Protein AF-A0A536GTN2-F1 (afdb_monomer_lite)

Sequence (139 aa):
MSLLPRIRTLEYLELWMVKGLTDLSAIGQLPYLRYLFLQALRRVETLPDLSMDKELRRIYIETLKGLRDLRPLATAPALEQLLLIDMRHLQPKDLRPLVGLPNLKGVTAGLGSKRKNDAAEALLQLPEATWLNGGWREV

Structure (mmCIF, N/CA/C/O backbone):
data_AF-A0A536GTN2-F1
#
_entry.id   AF-A0A536GTN2-F1
#
loop_
_atom_site.group_PDB
_atom_site.id
_atom_site.type_symbol
_atom_site.label_atom_id
_atom_site.label_alt_id
_atom_site.label_comp_id
_atom_site.label_asym_id
_atom_site.label_entity_id
_atom_site.label_seq_id
_atom_site.pdbx_PDB_ins_code
_atom_site.Cartn_x
_atom_site.Cartn_y
_atom_site.Cartn_z
_atom_site.occupancy
_atom_site.B_iso_or_equiv
_atom_site.auth_seq_id
_atom_site.auth_comp_id
_atom_site.auth_asym_id
_atom_site.auth_atom_id
_atom_site.pdbx_PDB_model_num
ATOM 1 N N . MET A 1 1 ? 3.158 -4.842 19.000 1.00 83.69 1 MET A N 1
ATOM 2 C CA . MET A 1 1 ? 2.298 -3.635 18.889 1.00 83.69 1 MET A CA 1
ATOM 3 C C . MET A 1 1 ? 0.922 -3.807 19.569 1.00 83.69 1 MET A C 1
ATOM 5 O O . MET A 1 1 ? -0.027 -3.121 19.218 1.00 83.69 1 MET A O 1
ATOM 9 N N . SER A 1 2 ? 0.791 -4.662 20.591 1.00 88.19 2 SER A N 1
ATOM 10 C CA . SER A 1 2 ? -0.501 -5.158 21.116 1.00 88.19 2 SER A CA 1
ATOM 11 C C . SER A 1 2 ? -1.434 -4.130 21.778 1.00 88.19 2 SER A C 1
ATOM 13 O O . SER A 1 2 ? -2.595 -4.446 22.019 1.00 88.19 2 SER A O 1
ATOM 15 N N . LEU A 1 3 ? -0.970 -2.912 22.076 1.00 91.56 3 LEU A N 1
ATOM 16 C CA . LEU A 1 3 ? -1.810 -1.859 22.660 1.00 91.56 3 LEU A CA 1
ATOM 17 C C . LEU A 1 3 ? -2.519 -0.980 21.616 1.00 91.56 3 LEU A C 1
ATOM 19 O O . LEU A 1 3 ? -3.502 -0.334 21.973 1.00 91.56 3 LEU A O 1
ATOM 23 N N . LEU A 1 4 ? -2.083 -0.971 20.347 1.00 91.38 4 LEU A N 1
ATOM 24 C CA . LEU A 1 4 ? -2.675 -0.108 19.310 1.00 91.38 4 LEU A CA 1
ATOM 25 C C . LEU A 1 4 ? -4.194 -0.319 19.121 1.00 91.38 4 LEU A C 1
ATOM 27 O O . LEU A 1 4 ? -4.900 0.686 19.094 1.00 91.38 4 LEU A O 1
ATOM 31 N N . PRO A 1 5 ? -4.751 -1.553 19.120 1.00 91.31 5 PRO A N 1
ATOM 32 C CA . PRO A 1 5 ? -6.196 -1.773 18.952 1.00 91.31 5 PRO A CA 1
ATOM 33 C C . PRO A 1 5 ? -7.068 -1.217 20.093 1.00 91.31 5 PRO A C 1
ATOM 35 O O . PRO A 1 5 ? -8.294 -1.175 19.981 1.00 91.31 5 PRO A O 1
ATOM 38 N N . ARG A 1 6 ? -6.454 -0.781 21.206 1.00 93.00 6 ARG A N 1
ATOM 39 C CA . ARG A 1 6 ? -7.136 -0.075 22.304 1.00 93.00 6 ARG A CA 1
ATOM 40 C C . ARG A 1 6 ? -7.294 1.423 22.024 1.00 93.00 6 ARG A C 1
ATOM 42 O O . ARG A 1 6 ? -8.154 2.053 22.634 1.00 93.00 6 ARG A O 1
ATOM 49 N N . ILE A 1 7 ? -6.503 1.990 21.111 1.00 92.25 7 ILE A N 1
ATOM 50 C CA . ILE A 1 7 ? -6.553 3.401 20.711 1.00 92.25 7 ILE A CA 1
ATOM 51 C C . ILE A 1 7 ? -7.634 3.556 19.633 1.00 92.25 7 ILE A C 1
ATOM 53 O O . ILE A 1 7 ? -7.358 3.617 18.437 1.00 92.25 7 ILE A O 1
ATOM 57 N N . ARG A 1 8 ? -8.901 3.599 20.062 1.00 88.94 8 ARG A N 1
ATOM 58 C CA . ARG A 1 8 ? -10.097 3.666 19.192 1.00 88.94 8 ARG A CA 1
ATOM 59 C C . ARG A 1 8 ? -10.295 5.018 18.472 1.00 88.94 8 ARG A C 1
ATOM 61 O O . ARG A 1 8 ? -11.416 5.358 18.127 1.00 88.94 8 ARG A O 1
ATOM 68 N N . THR A 1 9 ? -9.220 5.772 18.264 1.00 94.50 9 THR A N 1
ATOM 69 C CA . THR A 1 9 ? -9.172 7.109 17.642 1.00 94.50 9 THR A CA 1
ATOM 70 C C . THR A 1 9 ? -7.901 7.315 16.798 1.00 94.50 9 THR A C 1
ATOM 72 O O . THR A 1 9 ? -7.569 8.439 16.430 1.00 94.50 9 THR A O 1
ATOM 75 N N . LEU A 1 10 ? -7.135 6.249 16.523 1.00 95.75 10 LEU A N 1
ATOM 76 C CA . LEU A 1 10 ? -5.843 6.342 15.839 1.00 95.75 10 LEU A CA 1
ATOM 77 C C . LEU A 1 10 ? -6.010 6.477 14.316 1.00 95.75 10 LEU A C 1
ATOM 79 O O . LEU A 1 10 ? -5.990 5.480 13.602 1.00 95.75 10 LEU A O 1
ATOM 83 N N . GLU A 1 11 ? -6.136 7.709 13.820 1.00 95.69 11 GLU A N 1
ATOM 84 C CA . GLU A 1 11 ? -6.296 7.980 12.379 1.00 95.69 11 GLU A CA 1
ATOM 85 C C . GLU A 1 11 ? -5.004 7.858 11.551 1.00 95.69 11 GLU A C 1
ATOM 87 O O . GLU A 1 11 ? -5.060 7.677 10.334 1.00 95.69 11 GLU A O 1
ATOM 92 N N . TYR A 1 12 ? -3.834 7.949 12.188 1.00 95.06 12 TYR A N 1
ATOM 93 C CA . TYR A 1 12 ? -2.524 7.897 11.532 1.00 95.06 12 TYR A CA 1
ATOM 94 C C . TYR A 1 12 ? -1.568 6.988 12.302 1.00 95.06 12 TYR A C 1
ATOM 96 O O . TYR A 1 12 ? -1.397 7.153 13.511 1.00 95.06 12 TYR A O 1
ATOM 104 N N . LEU A 1 13 ? -0.896 6.080 11.593 1.00 96.12 13 LEU A N 1
ATOM 105 C CA . LEU A 1 13 ? 0.163 5.235 12.139 1.00 96.12 13 LEU A CA 1
ATOM 106 C C . LEU A 1 13 ? 1.408 5.313 11.256 1.00 96.12 13 LEU A C 1
ATOM 108 O O . LEU A 1 13 ? 1.355 5.030 10.062 1.00 96.12 13 LEU A O 1
ATOM 112 N N . GLU A 1 14 ? 2.539 5.633 11.877 1.00 96.00 14 GLU A N 1
ATOM 113 C CA . GLU A 1 14 ? 3.851 5.698 11.241 1.00 96.00 14 GLU A CA 1
ATOM 114 C C . GLU A 1 14 ? 4.833 4.766 11.949 1.00 96.00 14 GLU A C 1
ATOM 116 O O . GLU A 1 14 ? 4.957 4.776 13.174 1.00 96.00 14 GLU A O 1
ATOM 121 N N . LEU A 1 15 ? 5.523 3.943 11.161 1.00 97.31 15 LEU A N 1
ATOM 122 C CA . LEU A 1 15 ? 6.515 2.980 11.623 1.00 97.31 15 LEU A CA 1
ATOM 123 C C . LEU A 1 15 ? 7.759 3.092 10.734 1.00 97.31 15 LEU A C 1
ATOM 125 O O . LEU A 1 15 ? 7.852 2.470 9.672 1.00 97.31 15 LEU A O 1
ATOM 129 N N . TRP A 1 16 ? 8.724 3.890 11.190 1.00 96.56 16 TRP A N 1
ATOM 130 C CA . TRP A 1 16 ? 9.980 4.162 10.493 1.00 96.56 16 TRP A CA 1
ATOM 131 C C . TRP A 1 16 ? 11.171 3.539 11.236 1.00 96.56 16 TRP A C 1
ATOM 133 O O . TRP A 1 16 ? 11.317 3.702 12.445 1.00 96.56 16 TRP A O 1
ATOM 143 N N . MET A 1 17 ? 12.015 2.783 10.522 1.00 96.25 17 MET A N 1
ATOM 144 C CA . MET A 1 17 ? 13.267 2.177 11.027 1.00 96.25 17 MET A CA 1
ATOM 145 C C . MET A 1 17 ? 13.147 1.316 12.307 1.00 96.25 17 MET A C 1
ATOM 147 O O . MET A 1 17 ? 14.153 1.056 12.971 1.00 96.25 17 MET A O 1
ATOM 151 N N . VAL A 1 18 ? 11.951 0.820 12.650 1.00 96.19 18 VAL A N 1
ATOM 152 C CA . VAL A 1 18 ? 11.700 0.083 13.903 1.00 96.19 18 VAL A CA 1
ATOM 153 C C . VAL A 1 18 ? 12.506 -1.226 13.942 1.00 96.19 18 VAL A C 1
ATOM 155 O O . VAL A 1 18 ? 12.148 -2.243 13.339 1.00 96.19 18 VAL A O 1
ATOM 158 N N . LYS A 1 19 ? 13.645 -1.197 14.645 1.00 93.38 19 LYS A N 1
ATOM 159 C CA . LYS A 1 19 ? 14.643 -2.274 14.644 1.00 93.38 19 LYS A CA 1
ATOM 160 C C . LYS A 1 19 ? 14.056 -3.573 15.196 1.00 93.38 19 LYS A C 1
ATOM 162 O O . LYS A 1 19 ? 13.679 -3.655 16.358 1.00 93.38 19 LYS A O 1
ATOM 167 N N . GLY A 1 20 ? 14.069 -4.614 14.366 1.00 93.31 20 GLY A N 1
ATOM 168 C CA . GLY A 1 20 ? 13.620 -5.955 14.745 1.00 93.31 20 GLY A CA 1
ATOM 169 C C . GLY A 1 20 ? 12.127 -6.219 14.547 1.00 93.31 20 GLY A C 1
ATOM 170 O O . GLY A 1 20 ? 11.726 -7.362 14.740 1.00 93.31 20 GLY A O 1
ATOM 171 N N . LEU A 1 21 ? 11.333 -5.226 14.126 1.00 96.12 21 LEU A N 1
ATOM 172 C CA . LEU A 1 21 ? 9.902 -5.398 13.878 1.00 96.12 21 LEU A CA 1
ATOM 173 C C . LEU A 1 21 ? 9.641 -6.375 12.718 1.00 96.12 21 LEU A C 1
ATOM 175 O O . LEU A 1 21 ? 10.153 -6.190 11.614 1.00 96.12 21 LEU A O 1
ATOM 179 N N . THR A 1 22 ? 8.838 -7.398 13.004 1.00 96.00 22 THR A N 1
ATOM 180 C CA . THR A 1 22 ? 8.383 -8.451 12.078 1.00 96.00 22 THR A CA 1
ATOM 181 C C . THR A 1 22 ? 6.860 -8.481 11.963 1.00 96.00 22 THR A C 1
ATOM 183 O O . THR A 1 22 ? 6.328 -8.606 10.866 1.00 96.00 22 THR A O 1
ATOM 186 N N . ASP A 1 23 ? 6.172 -8.367 13.101 1.00 95.62 23 ASP A N 1
ATOM 187 C CA . ASP A 1 23 ? 4.722 -8.492 13.227 1.00 95.62 23 ASP A CA 1
ATOM 188 C C . ASP A 1 23 ? 4.002 -7.140 13.102 1.00 95.62 23 ASP A C 1
ATOM 190 O O . ASP A 1 23 ? 4.261 -6.213 13.873 1.00 95.62 23 ASP A O 1
ATOM 194 N N . LEU A 1 24 ? 3.053 -7.068 12.165 1.00 97.19 24 LEU A N 1
ATOM 195 C CA . LEU A 1 24 ? 2.144 -5.939 11.955 1.00 97.19 24 LEU A CA 1
ATOM 196 C C . LEU A 1 24 ? 0.668 -6.289 12.248 1.00 97.19 24 LEU A C 1
ATOM 198 O O . LEU A 1 24 ? -0.208 -5.484 11.949 1.00 97.19 24 LEU A O 1
ATOM 202 N N . SER A 1 25 ? 0.371 -7.445 12.858 1.00 96.19 25 SER A N 1
ATOM 203 C CA . SER A 1 25 ? -0.989 -7.954 13.145 1.00 96.19 25 SER A CA 1
ATOM 204 C C . SER A 1 25 ? -1.937 -6.940 1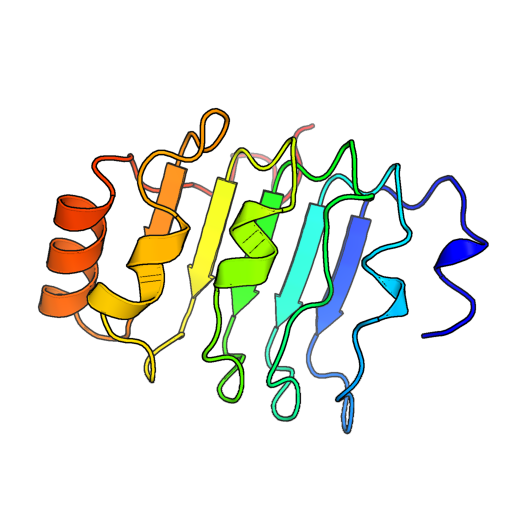3.795 1.00 96.19 25 SER A C 1
ATOM 206 O O . SER A 1 25 ? -3.127 -6.907 13.491 1.00 96.19 25 SER A O 1
ATOM 208 N N . ALA A 1 26 ? -1.399 -6.082 14.662 1.00 95.62 26 ALA A N 1
ATOM 209 C CA . ALA A 1 26 ? -2.138 -5.040 15.364 1.00 95.62 26 ALA A CA 1
ATOM 210 C C . ALA A 1 26 ? -2.626 -3.885 14.467 1.00 95.62 26 ALA A C 1
ATOM 212 O O . ALA A 1 26 ? -3.371 -3.044 14.964 1.00 95.62 26 ALA A O 1
ATOM 213 N N . ILE A 1 27 ? -2.197 -3.815 13.199 1.00 96.88 27 ILE A N 1
ATOM 214 C CA . ILE A 1 27 ? -2.718 -2.843 12.229 1.00 96.88 27 ILE A CA 1
ATOM 215 C C . ILE A 1 27 ? -4.122 -3.242 11.781 1.00 96.88 27 ILE A C 1
ATOM 217 O O . ILE A 1 27 ? -4.977 -2.375 11.806 1.00 96.88 27 ILE A O 1
ATOM 221 N N . GLY A 1 28 ? -4.368 -4.533 11.502 1.00 95.12 28 GLY A N 1
ATOM 222 C CA . GLY A 1 28 ? -5.640 -5.106 11.012 1.00 95.12 28 GLY A CA 1
ATOM 223 C C . GLY A 1 28 ? -6.829 -5.051 11.986 1.00 95.12 28 GLY A C 1
ATOM 224 O O . GLY A 1 28 ? -7.675 -5.945 12.009 1.00 95.12 28 GLY A O 1
ATOM 225 N N . GLN A 1 29 ? -6.822 -4.086 12.905 1.00 95.81 29 GLN A N 1
ATOM 226 C CA . GLN A 1 29 ? -7.730 -3.931 14.042 1.00 95.81 29 GLN A CA 1
ATOM 227 C C . GLN A 1 29 ? -7.961 -2.442 14.385 1.00 95.81 29 GLN A C 1
ATOM 229 O O . GLN A 1 29 ? -8.429 -2.131 15.489 1.00 95.81 29 GLN A O 1
ATOM 234 N N . LEU A 1 30 ? -7.624 -1.519 13.475 1.00 96.44 30 LEU A N 1
ATOM 235 C CA . LEU A 1 30 ? -7.654 -0.070 13.676 1.00 96.44 30 LEU A CA 1
ATOM 236 C C . LEU A 1 30 ? -8.741 0.558 12.780 1.00 96.44 30 LEU A C 1
ATOM 238 O O . LEU A 1 30 ? -8.428 1.247 11.816 1.00 96.44 30 LEU A O 1
ATOM 242 N N . PRO A 1 31 ? -10.042 0.385 13.095 1.00 94.19 31 PRO A N 1
ATOM 243 C CA . PRO A 1 31 ? -11.140 0.707 12.172 1.00 94.19 31 PRO A CA 1
ATOM 244 C C . PRO A 1 31 ? -11.205 2.173 11.711 1.00 94.19 31 PRO A C 1
ATOM 246 O O . PRO A 1 31 ? -11.766 2.438 10.652 1.00 94.19 31 PRO A O 1
ATOM 249 N N . TYR A 1 32 ? -10.617 3.093 12.483 1.00 96.19 32 TYR A N 1
ATOM 250 C CA . TYR A 1 32 ? -10.537 4.531 12.199 1.00 96.19 32 TYR A CA 1
ATOM 251 C C . TYR A 1 32 ? -9.198 4.969 11.577 1.00 96.19 32 TYR A C 1
ATOM 253 O O . TYR A 1 32 ? -8.991 6.160 11.356 1.00 96.19 32 TYR A O 1
ATOM 261 N N . LEU A 1 33 ? -8.265 4.046 11.317 1.00 96.88 33 LEU A N 1
ATOM 262 C CA . LEU A 1 33 ? -6.993 4.355 10.669 1.00 96.88 33 LEU A CA 1
ATOM 263 C C . LEU A 1 33 ? -7.259 4.800 9.232 1.00 96.88 33 LEU A C 1
ATOM 265 O O . LEU A 1 33 ? -7.798 4.033 8.446 1.00 96.88 33 LEU A O 1
ATOM 269 N N . ARG A 1 34 ? -6.849 6.022 8.888 1.00 96.62 34 ARG A N 1
ATOM 270 C CA . ARG A 1 34 ? -6.995 6.623 7.551 1.00 96.62 34 ARG A CA 1
ATOM 271 C C . ARG A 1 34 ? -5.698 6.599 6.753 1.00 96.62 34 ARG A C 1
ATOM 273 O O . ARG A 1 34 ? -5.724 6.514 5.524 1.00 96.62 34 ARG A O 1
ATOM 280 N N . TYR A 1 35 ? -4.576 6.654 7.465 1.00 96.38 35 TYR A N 1
ATOM 281 C CA . TYR A 1 35 ? -3.242 6.852 6.914 1.00 96.38 35 TYR A CA 1
ATOM 282 C C . TYR A 1 35 ? -2.244 5.886 7.554 1.00 96.38 35 TYR A C 1
ATOM 284 O O . TYR A 1 35 ? -2.034 5.914 8.769 1.00 96.38 35 TYR A O 1
ATOM 292 N N . LEU A 1 36 ? -1.590 5.067 6.732 1.00 97.38 36 LEU A N 1
ATOM 293 C CA . LEU A 1 36 ? -0.550 4.143 7.177 1.00 97.38 36 LEU A CA 1
ATOM 294 C C . LEU A 1 36 ? 0.782 4.440 6.486 1.00 97.38 36 LEU A C 1
ATOM 296 O O . LEU A 1 36 ? 0.854 4.442 5.259 1.00 97.38 36 LEU A O 1
ATOM 300 N N . PHE A 1 37 ? 1.843 4.624 7.270 1.00 97.06 37 PHE A N 1
ATOM 301 C CA . PHE A 1 37 ? 3.201 4.862 6.789 1.00 97.06 37 PHE A CA 1
ATOM 302 C C . PHE A 1 37 ? 4.166 3.797 7.327 1.00 97.06 37 PHE A C 1
ATOM 304 O O . PHE A 1 37 ? 4.378 3.676 8.535 1.00 97.06 37 PHE A O 1
ATOM 311 N N . LEU A 1 38 ? 4.774 3.022 6.426 1.00 97.94 38 LEU A N 1
ATOM 312 C CA . LEU A 1 38 ? 5.723 1.950 6.736 1.00 97.94 38 LEU A CA 1
ATOM 313 C C . LEU A 1 38 ? 7.040 2.202 5.991 1.00 97.94 38 LEU A C 1
ATOM 315 O O . LEU A 1 38 ? 7.084 2.059 4.771 1.00 97.94 38 LEU A O 1
ATOM 319 N N . GLN A 1 39 ? 8.129 2.519 6.699 1.00 97.69 39 GLN A N 1
ATOM 320 C CA . GLN A 1 39 ? 9.425 2.803 6.063 1.00 97.69 39 GLN A CA 1
ATOM 321 C C . GLN A 1 39 ? 10.588 2.039 6.706 1.00 97.69 39 GLN A C 1
ATOM 323 O O . GLN A 1 39 ? 10.791 2.042 7.923 1.00 97.69 39 GLN A O 1
ATOM 328 N N . ALA A 1 40 ? 11.411 1.413 5.860 1.00 97.62 40 ALA A N 1
ATOM 329 C CA . ALA A 1 40 ? 12.640 0.707 6.233 1.00 97.62 40 ALA A CA 1
ATOM 330 C C . ALA A 1 40 ? 12.454 -0.417 7.281 1.00 97.62 40 ALA A C 1
ATOM 332 O O . ALA A 1 40 ? 13.380 -0.755 8.026 1.00 97.62 40 ALA A O 1
ATOM 333 N N . LEU A 1 41 ? 11.277 -1.051 7.318 1.00 97.69 41 LEU A N 1
ATOM 334 C CA . LEU A 1 41 ? 10.963 -2.172 8.213 1.00 97.69 41 LEU A CA 1
ATOM 335 C C . LEU A 1 41 ? 11.552 -3.488 7.672 1.00 97.69 41 LEU A C 1
ATOM 337 O O . LEU A 1 41 ? 10.859 -4.355 7.149 1.00 97.69 41 LEU A O 1
ATOM 341 N N . ARG A 1 42 ? 12.880 -3.626 7.770 1.00 92.38 42 ARG A N 1
ATOM 342 C CA . ARG A 1 42 ? 13.694 -4.644 7.064 1.00 92.38 42 ARG A CA 1
ATOM 343 C C . ARG A 1 42 ? 13.388 -6.120 7.377 1.00 92.38 42 ARG A C 1
ATOM 345 O O . ARG A 1 42 ? 13.984 -6.972 6.725 1.00 92.38 42 ARG A O 1
ATOM 352 N N . ARG A 1 43 ? 12.538 -6.425 8.364 1.00 95.00 43 ARG A N 1
ATOM 353 C CA . ARG A 1 43 ? 12.100 -7.791 8.722 1.00 95.00 43 ARG A CA 1
ATOM 354 C C . ARG A 1 43 ? 10.583 -8.008 8.594 1.00 95.00 43 ARG A C 1
ATOM 356 O O . ARG A 1 43 ? 10.092 -9.062 8.981 1.00 95.00 43 ARG A O 1
ATOM 363 N N . VAL A 1 44 ? 9.844 -7.034 8.062 1.00 97.62 44 VAL A N 1
ATOM 364 C CA . VAL A 1 44 ? 8.437 -7.216 7.689 1.00 97.62 44 VAL A CA 1
ATOM 365 C C . VAL A 1 44 ? 8.389 -7.895 6.321 1.00 97.62 44 VAL A C 1
ATOM 367 O O . VAL A 1 44 ? 8.914 -7.366 5.337 1.00 97.62 44 VAL A O 1
ATOM 370 N N . GLU A 1 45 ? 7.771 -9.074 6.272 1.00 97.06 45 GLU A N 1
ATOM 371 C CA . GLU A 1 45 ? 7.623 -9.896 5.058 1.00 97.06 45 GLU A CA 1
ATOM 372 C C . GLU A 1 45 ? 6.166 -10.008 4.579 1.00 97.06 45 GLU A C 1
ATOM 374 O O . GLU A 1 45 ? 5.913 -10.354 3.424 1.00 97.06 45 GLU A O 1
ATOM 379 N N . THR A 1 46 ? 5.209 -9.663 5.445 1.00 97.12 46 THR A N 1
ATOM 380 C CA . THR A 1 46 ? 3.763 -9.706 5.194 1.00 97.12 46 THR A CA 1
ATOM 381 C C . THR A 1 46 ? 3.073 -8.464 5.760 1.00 97.12 46 THR A C 1
ATOM 383 O O . THR A 1 46 ? 3.587 -7.799 6.659 1.00 97.12 46 THR A O 1
ATOM 386 N N . LEU A 1 47 ? 1.894 -8.158 5.222 1.00 98.38 47 LEU A N 1
ATOM 387 C CA . LEU A 1 47 ? 0.912 -7.266 5.838 1.00 98.38 47 LEU A CA 1
ATOM 388 C C . LEU A 1 47 ? -0.211 -8.130 6.445 1.00 98.38 47 LEU A C 1
ATOM 390 O O . LEU A 1 47 ? -0.444 -9.233 5.938 1.00 98.38 47 LEU A O 1
ATOM 394 N N . PRO A 1 48 ? -0.901 -7.675 7.506 1.00 97.75 48 PRO A N 1
ATOM 395 C CA . PRO A 1 48 ? -2.091 -8.360 8.005 1.00 97.75 48 PRO A CA 1
ATOM 396 C C . PRO A 1 48 ? -3.254 -8.222 7.016 1.00 97.75 48 PRO A C 1
ATOM 398 O O . PRO A 1 48 ? -3.202 -7.397 6.106 1.00 97.75 48 PRO A O 1
ATOM 401 N N . ASP A 1 49 ? -4.325 -8.983 7.240 1.00 97.88 49 ASP A N 1
ATOM 402 C CA . ASP A 1 49 ? -5.636 -8.638 6.685 1.00 97.88 49 ASP A CA 1
ATOM 403 C C . ASP A 1 49 ? -6.038 -7.225 7.152 1.00 97.88 49 ASP A C 1
ATOM 405 O O . ASP A 1 49 ? -5.936 -6.912 8.339 1.00 97.88 49 ASP A O 1
ATOM 409 N N . LEU A 1 50 ? -6.461 -6.388 6.205 1.00 98.31 50 LEU A N 1
ATOM 410 C CA . LEU A 1 50 ? -6.898 -5.003 6.396 1.00 98.31 50 LEU A CA 1
ATOM 411 C C . LEU A 1 50 ? -8.422 -4.867 6.224 1.00 98.31 50 LEU A C 1
ATOM 413 O O . LEU A 1 50 ? -8.959 -3.758 6.186 1.00 98.31 50 LEU A O 1
ATOM 417 N N . SER A 1 51 ? -9.151 -5.988 6.135 1.00 97.38 51 SER A N 1
ATOM 418 C CA . SER A 1 51 ? -10.611 -6.009 5.980 1.00 97.38 51 SER A CA 1
ATOM 419 C C . SER A 1 51 ? -11.366 -5.254 7.079 1.00 97.38 51 SER A C 1
ATOM 421 O O . SER A 1 51 ? -12.502 -4.827 6.854 1.00 97.38 51 SER A O 1
ATOM 423 N N . MET A 1 52 ? -10.755 -5.054 8.251 1.00 96.38 52 MET A N 1
ATOM 424 C CA . MET A 1 52 ? -11.331 -4.332 9.390 1.00 96.38 52 MET A CA 1
ATOM 425 C C . MET A 1 52 ? -10.981 -2.839 9.440 1.00 96.38 52 MET A C 1
ATOM 427 O O . MET A 1 52 ? -11.645 -2.104 10.172 1.00 96.38 52 MET A O 1
ATOM 431 N N . ASP A 1 53 ? -10.022 -2.367 8.643 1.00 96.50 53 ASP A N 1
ATOM 432 C CA . ASP A 1 53 ? -9.576 -0.968 8.618 1.00 96.50 53 ASP A CA 1
ATOM 433 C C . ASP A 1 53 ? -10.469 -0.145 7.680 1.00 96.50 53 ASP A C 1
ATOM 435 O O . ASP A 1 53 ? -10.105 0.241 6.568 1.00 96.50 53 ASP A O 1
ATOM 439 N N . LYS A 1 54 ? -11.717 0.052 8.124 1.00 95.94 54 LYS A N 1
ATOM 440 C CA . LYS A 1 54 ? -12.822 0.571 7.302 1.00 95.94 54 LYS A CA 1
ATOM 441 C C . LYS A 1 54 ? -12.602 1.985 6.765 1.00 95.94 54 LYS A C 1
ATOM 443 O O . LYS A 1 54 ? -13.236 2.335 5.774 1.00 95.94 54 LYS A O 1
ATOM 448 N N . GLU A 1 55 ? -11.722 2.771 7.380 1.00 97.19 55 GLU A N 1
ATOM 449 C CA . GLU A 1 55 ? -11.395 4.133 6.943 1.00 97.19 55 GLU A CA 1
ATOM 450 C C . GLU A 1 55 ? -10.030 4.267 6.239 1.00 97.19 55 GLU A C 1
ATOM 452 O O . GLU A 1 55 ? -9.658 5.383 5.873 1.00 97.19 55 GLU A O 1
ATOM 457 N N . LEU A 1 56 ? -9.293 3.170 6.001 1.00 97.50 56 LEU A N 1
ATOM 458 C CA . LEU A 1 56 ? -7.907 3.210 5.509 1.00 97.50 56 LEU A CA 1
ATOM 459 C C . LEU A 1 56 ? -7.816 3.622 4.037 1.00 97.50 56 LEU A C 1
ATOM 461 O O . LEU A 1 56 ? -7.867 2.794 3.130 1.00 97.50 56 LEU A O 1
ATOM 465 N N . ARG A 1 57 ? -7.647 4.931 3.825 1.00 96.88 57 ARG A N 1
ATOM 466 C CA . ARG A 1 57 ? -7.634 5.610 2.522 1.00 96.88 57 ARG A CA 1
ATOM 467 C C . ARG A 1 57 ? -6.278 5.612 1.836 1.00 96.88 57 ARG A C 1
ATOM 469 O O . ARG A 1 57 ? -6.232 5.517 0.610 1.00 96.88 57 ARG A O 1
ATOM 476 N N . ARG A 1 58 ? -5.180 5.762 2.583 1.00 96.56 58 ARG A N 1
ATOM 477 C CA . ARG A 1 58 ? -3.837 5.928 1.999 1.00 96.56 58 ARG A CA 1
ATOM 478 C C . ARG A 1 58 ? -2.784 5.073 2.698 1.00 96.56 58 ARG A C 1
ATOM 480 O O . ARG A 1 58 ? -2.680 5.084 3.926 1.00 96.56 58 ARG A O 1
ATOM 487 N N . ILE A 1 59 ? -1.971 4.377 1.903 1.00 97.62 59 ILE A N 1
ATOM 488 C CA . ILE A 1 59 ? -0.867 3.531 2.376 1.00 97.62 59 ILE A CA 1
ATOM 489 C C . ILE A 1 59 ? 0.446 3.952 1.698 1.00 97.62 59 ILE A C 1
ATOM 491 O O . ILE A 1 59 ? 0.568 3.917 0.472 1.00 97.62 59 ILE A O 1
ATOM 495 N N . TYR A 1 60 ? 1.445 4.297 2.510 1.00 97.31 60 TYR A N 1
ATOM 496 C CA . TYR A 1 60 ? 2.836 4.490 2.106 1.00 97.31 60 TYR A CA 1
ATOM 497 C C . TYR A 1 60 ? 3.688 3.309 2.568 1.00 97.31 60 TYR A C 1
ATOM 499 O O . TYR A 1 60 ? 3.726 2.982 3.757 1.00 97.31 60 TYR A O 1
ATOM 507 N N . ILE A 1 61 ? 4.391 2.677 1.631 1.00 98.00 61 ILE A N 1
ATOM 508 C CA . ILE A 1 61 ? 5.319 1.576 1.885 1.00 98.00 61 ILE A CA 1
ATOM 509 C C . ILE A 1 61 ? 6.641 1.907 1.204 1.00 98.00 61 ILE A C 1
ATOM 511 O O . ILE A 1 61 ? 6.708 1.986 -0.022 1.00 98.00 61 ILE A O 1
ATOM 515 N N . GLU A 1 62 ? 7.707 2.043 1.990 1.00 97.62 62 GLU A N 1
ATOM 516 C CA . GLU A 1 62 ? 9.039 2.340 1.475 1.00 97.62 62 GLU A CA 1
ATOM 517 C C . GLU A 1 62 ? 10.122 1.407 2.029 1.00 97.62 62 GLU A C 1
ATOM 519 O O . GLU A 1 62 ? 10.266 1.214 3.238 1.00 97.6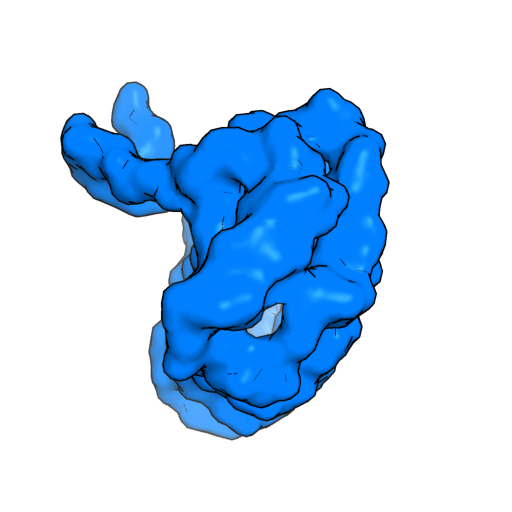2 62 GLU A O 1
ATOM 524 N N . THR A 1 63 ? 10.967 0.862 1.148 1.00 96.75 63 THR A N 1
ATOM 525 C CA . THR A 1 63 ? 12.154 0.078 1.544 1.00 96.75 63 THR A CA 1
ATOM 526 C C . THR A 1 63 ? 11.799 -1.175 2.388 1.00 96.75 63 THR A C 1
ATOM 528 O O . THR A 1 63 ? 12.634 -1.715 3.120 1.00 96.75 63 THR A O 1
ATOM 531 N N . LEU A 1 64 ? 10.571 -1.706 2.280 1.00 97.88 64 LEU A N 1
ATOM 532 C CA . LEU A 1 64 ? 10.150 -2.969 2.915 1.00 97.88 64 LEU A CA 1
ATOM 533 C C . LEU A 1 64 ? 10.663 -4.173 2.100 1.00 97.88 64 LEU A C 1
ATOM 535 O O . LEU A 1 64 ? 9.916 -4.880 1.431 1.00 97.88 64 LEU A O 1
ATOM 539 N N . LYS A 1 65 ? 11.983 -4.403 2.147 1.00 95.12 65 LYS A N 1
ATOM 540 C CA . LYS A 1 65 ? 12.702 -5.378 1.292 1.00 95.12 65 LYS A CA 1
ATOM 541 C C . LYS A 1 65 ? 12.316 -6.852 1.505 1.00 95.12 65 LYS A C 1
ATOM 543 O O . LYS A 1 65 ? 12.683 -7.689 0.683 1.00 95.12 65 LYS A O 1
ATOM 548 N N . GLY A 1 66 ? 11.608 -7.166 2.591 1.00 95.06 66 GLY A N 1
ATOM 549 C CA . GLY A 1 66 ? 11.028 -8.488 2.843 1.00 95.06 66 GLY A CA 1
ATOM 550 C C . GLY A 1 66 ? 9.632 -8.673 2.240 1.00 95.06 66 GLY A C 1
ATOM 551 O O . GLY A 1 66 ? 9.284 -9.783 1.846 1.00 95.06 66 GLY A O 1
ATOM 552 N N . LEU A 1 67 ? 8.841 -7.598 2.127 1.00 97.88 67 LEU A N 1
ATOM 553 C CA . LEU A 1 67 ? 7.438 -7.658 1.718 1.00 97.88 67 LEU A CA 1
ATOM 554 C C . LEU A 1 67 ? 7.315 -8.004 0.231 1.00 97.88 67 LEU A C 1
ATOM 556 O O . LEU A 1 67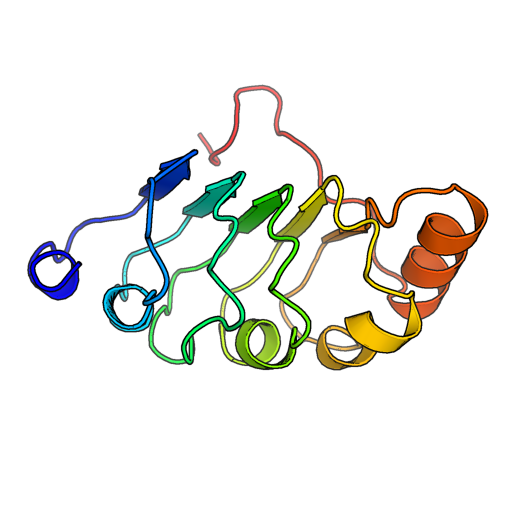 ? 7.684 -7.206 -0.632 1.00 97.88 67 LEU A O 1
ATOM 560 N N . ARG A 1 68 ? 6.792 -9.199 -0.058 1.00 95.81 68 ARG A N 1
ATOM 561 C CA . ARG A 1 68 ? 6.595 -9.718 -1.426 1.00 95.81 68 ARG A CA 1
ATOM 562 C C . ARG A 1 68 ? 5.132 -9.908 -1.810 1.00 95.81 68 ARG A C 1
ATOM 564 O O . ARG A 1 68 ? 4.820 -9.870 -2.993 1.00 95.81 68 ARG A O 1
ATOM 571 N N . ASP A 1 69 ? 4.258 -10.134 -0.834 1.00 97.25 69 ASP A N 1
ATOM 572 C CA . ASP A 1 69 ? 2.836 -10.358 -1.077 1.00 97.25 69 ASP A CA 1
ATOM 573 C C . ASP A 1 69 ? 2.043 -9.065 -0.873 1.00 97.25 69 ASP A C 1
ATOM 575 O O . ASP A 1 69 ? 1.988 -8.525 0.231 1.00 97.25 69 ASP A O 1
ATOM 579 N N . LEU A 1 70 ? 1.430 -8.575 -1.951 1.00 98.50 70 LEU A N 1
ATOM 580 C CA . LEU A 1 70 ? 0.581 -7.384 -1.942 1.00 98.50 70 LEU A CA 1
ATOM 581 C C . LEU A 1 70 ? -0.915 -7.716 -1.824 1.00 98.50 70 LEU A C 1
ATOM 583 O O . LEU A 1 70 ? -1.724 -6.797 -1.723 1.00 98.50 70 LEU A O 1
ATOM 587 N N . ARG A 1 71 ? -1.309 -9.000 -1.795 1.00 98.56 71 ARG A N 1
ATOM 588 C CA . ARG A 1 71 ? -2.721 -9.410 -1.669 1.00 98.56 71 ARG A CA 1
ATOM 589 C C . ARG A 1 71 ? -3.454 -8.823 -0.456 1.00 98.56 71 ARG A C 1
ATOM 591 O O . ARG A 1 71 ? -4.621 -8.492 -0.632 1.00 98.56 71 ARG A O 1
ATOM 598 N N . PRO A 1 72 ? -2.843 -8.614 0.729 1.00 98.50 72 PRO A N 1
ATOM 599 C CA . PRO A 1 72 ? -3.574 -8.014 1.842 1.00 98.50 72 PRO A CA 1
ATOM 600 C C . PRO A 1 72 ? -4.002 -6.560 1.584 1.00 98.50 72 PRO A C 1
ATOM 602 O O . PRO A 1 72 ? -5.011 -6.124 2.127 1.00 98.50 72 PRO A O 1
ATOM 605 N N . LEU A 1 73 ? -3.338 -5.823 0.682 1.00 98.44 73 LEU A N 1
ATOM 606 C CA . LEU A 1 73 ? -3.783 -4.479 0.279 1.00 98.44 73 LEU A CA 1
ATOM 607 C C . LEU A 1 73 ? -5.153 -4.500 -0.420 1.00 98.44 73 LEU A C 1
ATOM 609 O O . LEU A 1 73 ? -5.910 -3.545 -0.296 1.00 98.44 73 LEU A O 1
ATOM 613 N N . ALA A 1 74 ? -5.505 -5.606 -1.086 1.00 97.69 74 ALA A N 1
ATOM 614 C CA . ALA A 1 74 ? -6.812 -5.804 -1.719 1.00 97.69 74 ALA A CA 1
ATOM 615 C C . ALA A 1 74 ? -7.964 -6.032 -0.724 1.00 97.69 74 ALA A C 1
ATOM 617 O O . ALA A 1 74 ? -9.124 -6.053 -1.129 1.00 97.69 74 ALA A O 1
ATOM 618 N N . THR A 1 75 ? -7.663 -6.222 0.565 1.00 98.19 75 THR A N 1
ATOM 619 C CA . THR A 1 75 ? -8.681 -6.411 1.614 1.00 98.19 75 THR A CA 1
ATOM 620 C C . THR A 1 75 ? -9.138 -5.094 2.244 1.00 98.19 75 THR A C 1
ATOM 622 O O . THR A 1 75 ? -10.251 -5.038 2.763 1.00 98.19 75 THR A O 1
ATOM 625 N N . ALA A 1 76 ? -8.325 -4.032 2.162 1.00 98.06 76 ALA A N 1
ATOM 626 C CA . ALA A 1 76 ? -8.641 -2.709 2.696 1.00 98.06 76 ALA A CA 1
ATOM 627 C C . ALA A 1 76 ? -9.799 -2.075 1.894 1.00 98.06 76 ALA A C 1
ATOM 629 O O . ALA A 1 76 ? -9.602 -1.675 0.744 1.00 98.06 76 ALA A O 1
ATOM 630 N N . PRO A 1 77 ? -11.019 -1.961 2.456 1.00 97.25 77 PRO A N 1
ATOM 631 C CA . PRO A 1 77 ? -12.213 -1.682 1.656 1.00 97.25 77 PRO A CA 1
ATOM 632 C C . PRO A 1 77 ? -12.291 -0.232 1.161 1.00 97.25 77 PRO A C 1
ATOM 634 O O . PRO A 1 77 ? -12.994 0.040 0.190 1.00 97.25 77 PRO A O 1
ATOM 637 N N . ALA A 1 78 ? -11.581 0.691 1.813 1.00 97.81 78 ALA A N 1
ATOM 638 C CA . ALA A 1 78 ? -11.583 2.123 1.520 1.00 97.81 78 ALA A CA 1
ATOM 639 C C . ALA A 1 78 ? -10.269 2.629 0.895 1.00 97.81 78 ALA A C 1
ATOM 641 O O . ALA A 1 78 ? -10.070 3.839 0.829 1.00 97.81 78 ALA A O 1
ATOM 642 N N . LEU A 1 79 ? -9.374 1.736 0.450 1.00 98.00 79 LEU A N 1
ATOM 643 C CA . LEU A 1 79 ? -8.052 2.118 -0.051 1.00 98.00 79 LEU A CA 1
ATOM 644 C C . LEU A 1 79 ? -8.149 2.897 -1.369 1.00 98.00 79 LEU A C 1
ATOM 646 O O . LEU A 1 79 ? -8.479 2.334 -2.410 1.00 98.00 79 LEU A O 1
ATOM 650 N N . GLU A 1 80 ? -7.812 4.186 -1.316 1.00 97.38 80 GLU A N 1
ATOM 651 C CA . GLU A 1 80 ? -7.863 5.104 -2.454 1.00 97.38 80 GLU A CA 1
ATOM 652 C C . GLU A 1 80 ? -6.491 5.365 -3.081 1.00 97.38 80 GLU A C 1
ATOM 654 O O . GLU A 1 80 ? -6.409 5.584 -4.290 1.00 97.38 80 GLU A O 1
ATOM 659 N N . GLN A 1 81 ? -5.409 5.339 -2.294 1.00 97.00 81 GLN A N 1
ATOM 660 C CA . GLN A 1 81 ? -4.049 5.565 -2.793 1.00 97.00 81 GLN A CA 1
ATOM 661 C C . GLN A 1 81 ? -3.008 4.640 -2.161 1.00 97.00 81 GLN A C 1
ATOM 663 O O . GLN A 1 81 ? -2.974 4.443 -0.944 1.00 97.00 81 GLN A O 1
ATOM 668 N N . LEU A 1 82 ? -2.092 4.148 -2.997 1.00 97.81 82 LEU A N 1
ATOM 669 C CA . LEU A 1 82 ? -0.951 3.332 -2.589 1.00 97.81 82 LEU A CA 1
ATOM 670 C C . LEU A 1 82 ? 0.347 3.873 -3.196 1.00 97.81 82 LEU A C 1
ATOM 672 O O . LEU A 1 82 ? 0.435 4.059 -4.408 1.00 97.81 82 LEU A O 1
ATOM 676 N N . LEU A 1 83 ? 1.390 4.049 -2.385 1.00 97.56 83 LEU A N 1
ATOM 677 C CA . LEU A 1 83 ? 2.726 4.374 -2.891 1.00 97.56 83 LEU A CA 1
ATOM 678 C C . LEU A 1 83 ? 3.755 3.349 -2.405 1.00 97.56 83 LEU A C 1
ATOM 680 O O . LEU A 1 83 ? 3.898 3.102 -1.208 1.00 97.56 83 LEU A O 1
ATOM 684 N N . LEU A 1 84 ? 4.452 2.745 -3.369 1.00 97.94 84 LEU A N 1
ATOM 685 C CA . LEU A 1 84 ? 5.430 1.669 -3.202 1.00 97.94 84 LEU A CA 1
ATOM 686 C C . LEU A 1 84 ? 6.826 2.201 -3.555 1.00 97.94 84 LEU A C 1
ATOM 688 O O . LEU A 1 84 ? 7.278 2.064 -4.693 1.00 97.94 84 LEU A O 1
ATOM 692 N N . ILE A 1 85 ? 7.509 2.835 -2.605 1.00 97.25 85 ILE A N 1
ATOM 693 C CA . ILE A 1 85 ? 8.768 3.555 -2.843 1.00 97.25 85 ILE A CA 1
ATOM 694 C C . ILE A 1 85 ? 9.991 2.678 -2.494 1.00 97.25 85 ILE A C 1
ATOM 696 O O . ILE A 1 85 ? 9.992 1.884 -1.558 1.00 97.25 85 ILE A O 1
ATOM 700 N N . ASP A 1 86 ? 11.048 2.756 -3.301 1.00 97.38 86 ASP A N 1
ATOM 701 C CA . ASP A 1 86 ? 12.233 1.878 -3.243 1.00 97.38 86 ASP A CA 1
ATOM 702 C C . ASP A 1 86 ? 11.957 0.356 -3.173 1.00 97.38 86 ASP A C 1
ATOM 704 O O . ASP A 1 86 ? 12.769 -0.428 -2.666 1.00 97.38 86 ASP A O 1
ATOM 708 N N . MET A 1 87 ? 10.833 -0.111 -3.722 1.00 98.06 87 MET A N 1
ATOM 709 C CA . MET A 1 87 ? 10.441 -1.528 -3.712 1.00 98.06 87 MET A CA 1
ATOM 710 C C . MET A 1 87 ? 11.157 -2.320 -4.824 1.00 98.06 87 MET A C 1
ATOM 712 O O . MET A 1 87 ? 10.551 -3.069 -5.590 1.00 98.06 87 MET A O 1
ATOM 716 N N . ARG A 1 88 ? 12.486 -2.145 -4.919 1.00 98.00 88 ARG A N 1
ATOM 717 C CA . ARG A 1 88 ? 13.372 -2.630 -6.000 1.00 98.00 88 ARG A CA 1
ATOM 718 C C . ARG A 1 88 ? 13.304 -4.140 -6.256 1.00 98.00 88 ARG A C 1
ATOM 720 O O . ARG A 1 88 ? 13.632 -4.588 -7.356 1.00 98.00 88 ARG A O 1
ATOM 727 N N . HIS A 1 89 ? 12.924 -4.929 -5.252 1.00 97.75 89 HIS A N 1
ATOM 728 C CA . HIS A 1 89 ? 12.797 -6.387 -5.329 1.00 97.75 89 HIS A CA 1
ATOM 729 C C . HIS A 1 89 ? 11.538 -6.844 -6.078 1.00 97.75 89 HIS A C 1
ATOM 731 O O . HIS A 1 89 ? 11.586 -7.879 -6.747 1.00 97.75 89 HIS A O 1
ATOM 737 N N . LEU A 1 90 ? 10.451 -6.067 -6.020 1.00 98.44 90 LEU A N 1
ATOM 738 C CA . LEU A 1 90 ? 9.196 -6.374 -6.706 1.00 98.44 90 LEU A CA 1
ATOM 739 C C . LEU A 1 90 ? 9.326 -6.248 -8.230 1.00 98.44 90 LEU A C 1
ATOM 741 O O . LEU A 1 90 ? 10.158 -5.506 -8.764 1.00 98.44 90 LEU A O 1
ATOM 745 N N . GLN A 1 91 ? 8.470 -6.971 -8.938 1.00 98.62 91 GLN A N 1
ATOM 746 C CA . GLN A 1 91 ? 8.282 -6.927 -10.384 1.00 98.62 91 GLN A CA 1
ATOM 747 C C . GLN A 1 91 ? 6.864 -6.422 -10.702 1.00 98.62 91 GLN A C 1
ATOM 749 O O . GLN A 1 91 ? 5.970 -6.593 -9.877 1.00 98.62 91 GLN A O 1
ATOM 754 N N . PRO A 1 92 ? 6.597 -5.876 -11.904 1.00 98.62 92 PRO A N 1
ATOM 755 C CA . PRO A 1 92 ? 5.268 -5.356 -12.251 1.00 98.62 92 PRO A CA 1
ATOM 756 C C . PRO A 1 92 ? 4.142 -6.381 -12.047 1.00 98.62 92 PRO A C 1
ATOM 758 O O . PRO A 1 92 ? 3.094 -6.062 -11.500 1.00 98.62 92 PRO A O 1
ATOM 761 N N . LYS A 1 93 ? 4.397 -7.655 -12.381 1.00 98.31 93 LYS A N 1
ATOM 762 C CA . LYS A 1 93 ? 3.458 -8.772 -12.173 1.00 98.31 93 LYS A CA 1
ATOM 763 C C . LYS A 1 93 ? 3.027 -8.988 -10.710 1.00 98.31 93 LYS A C 1
ATOM 765 O O . LYS A 1 93 ? 1.987 -9.602 -10.494 1.00 98.31 93 LYS A O 1
ATOM 770 N N . ASP A 1 94 ? 3.801 -8.520 -9.732 1.00 98.56 94 ASP A N 1
ATOM 771 C CA . ASP A 1 94 ? 3.521 -8.721 -8.305 1.00 98.56 94 ASP A CA 1
ATOM 772 C C . ASP A 1 94 ? 2.454 -7.723 -7.805 1.00 98.56 94 ASP A C 1
ATOM 774 O O . ASP A 1 94 ? 1.837 -7.939 -6.766 1.00 98.56 94 ASP A O 1
ATOM 778 N N . LEU A 1 95 ? 2.172 -6.673 -8.592 1.00 98.69 95 LEU A N 1
ATOM 779 C CA . LEU A 1 95 ? 1.117 -5.681 -8.361 1.00 98.69 95 LEU A CA 1
ATOM 780 C C . LEU A 1 95 ? -0.242 -6.120 -8.946 1.00 98.69 95 LEU A C 1
ATOM 782 O O . LEU A 1 95 ? -1.234 -5.415 -8.789 1.00 98.69 95 LEU A O 1
ATOM 786 N N . ARG A 1 96 ? -0.331 -7.313 -9.558 1.00 98.56 96 ARG A N 1
ATOM 787 C CA . ARG A 1 96 ? -1.597 -7.912 -10.035 1.00 98.56 96 ARG A CA 1
ATOM 788 C C . ARG A 1 96 ? -2.748 -7.917 -9.011 1.00 98.56 96 ARG A C 1
ATOM 790 O O . ARG A 1 96 ? -3.870 -7.709 -9.459 1.00 98.56 96 ARG A O 1
ATOM 797 N N . PRO A 1 97 ? -2.540 -8.107 -7.688 1.00 98.31 97 PRO A N 1
ATOM 798 C CA . PRO A 1 97 ? -3.626 -8.027 -6.704 1.00 98.31 97 PRO A CA 1
ATOM 799 C C . PRO A 1 97 ? -4.296 -6.649 -6.587 1.00 98.31 97 PRO A C 1
ATOM 801 O O . PRO A 1 97 ? -5.330 -6.544 -5.941 1.00 98.31 97 PRO A O 1
ATOM 804 N N . LEU A 1 98 ? -3.708 -5.602 -7.176 1.00 98.50 98 LEU A N 1
ATOM 805 C CA . LEU A 1 98 ? -4.222 -4.230 -7.150 1.00 98.50 98 LEU A CA 1
ATOM 806 C C . LEU A 1 98 ? -5.079 -3.883 -8.383 1.00 98.50 98 LEU A C 1
ATOM 808 O O . LEU A 1 98 ? -5.717 -2.832 -8.416 1.00 98.50 98 LEU A O 1
ATOM 812 N N . VAL A 1 99 ? -5.082 -4.739 -9.411 1.00 98.31 99 VAL A N 1
ATOM 813 C CA . VAL A 1 99 ? -5.792 -4.492 -10.674 1.00 98.31 99 VAL A CA 1
ATOM 814 C C . VAL A 1 99 ? -7.300 -4.608 -10.448 1.00 98.31 99 VAL A C 1
ATOM 816 O O . VAL A 1 99 ? -7.790 -5.661 -10.046 1.00 98.31 99 VAL A O 1
ATOM 819 N N . GLY A 1 100 ? -8.038 -3.534 -10.738 1.00 97.38 100 GLY A N 1
ATOM 820 C CA . GLY A 1 100 ? -9.500 -3.509 -10.637 1.00 97.38 100 GLY A CA 1
ATOM 821 C C . GLY A 1 100 ? -10.061 -3.371 -9.216 1.00 97.38 100 GLY A C 1
ATOM 822 O O . GLY A 1 100 ? -11.247 -3.630 -9.019 1.00 97.38 100 GLY A O 1
ATOM 823 N N . LEU A 1 101 ? -9.253 -2.967 -8.224 1.00 97.81 101 LEU A N 1
ATOM 824 C CA . LEU A 1 101 ? -9.772 -2.654 -6.887 1.00 97.81 101 LEU A CA 1
ATOM 825 C C . LEU A 1 101 ? -10.694 -1.418 -6.954 1.00 97.81 101 LEU A C 1
ATOM 827 O O . LEU A 1 101 ? -10.252 -0.361 -7.402 1.00 97.81 101 LEU A O 1
ATOM 831 N N . PRO A 1 102 ? -11.962 -1.510 -6.505 1.00 95.75 102 PRO A N 1
ATOM 832 C CA . PRO A 1 102 ? -13.023 -0.588 -6.928 1.00 95.75 102 PRO A CA 1
ATOM 833 C C . PRO A 1 102 ? -12.876 0.848 -6.410 1.00 95.75 102 PRO A C 1
ATOM 835 O O . PRO A 1 102 ? -13.430 1.765 -7.007 1.00 95.75 102 PRO A O 1
ATOM 838 N N . ASN A 1 103 ? -12.142 1.042 -5.311 1.00 97.38 103 ASN A N 1
ATOM 839 C CA . ASN A 1 103 ? -11.924 2.351 -4.692 1.00 97.38 103 ASN A CA 1
ATOM 840 C C . ASN A 1 103 ? -10.518 2.921 -4.942 1.00 97.38 103 ASN A C 1
ATOM 842 O O . ASN A 1 103 ? -10.270 4.062 -4.559 1.00 97.38 103 ASN A O 1
ATOM 846 N N . LEU A 1 104 ? -9.615 2.170 -5.589 1.00 98.12 104 LEU A N 1
ATOM 847 C CA . LEU A 1 104 ? -8.214 2.556 -5.768 1.00 98.12 104 LEU A CA 1
ATOM 848 C C . LEU A 1 104 ? -8.081 3.558 -6.925 1.00 98.12 104 LEU A C 1
ATOM 850 O O . LEU A 1 104 ? -8.251 3.208 -8.089 1.00 98.12 104 LEU A O 1
ATOM 854 N N . LYS A 1 105 ? -7.780 4.818 -6.596 1.00 96.94 105 LYS A N 1
ATOM 855 C CA . LYS A 1 105 ? -7.781 5.966 -7.522 1.00 96.94 105 LYS A CA 1
ATOM 856 C 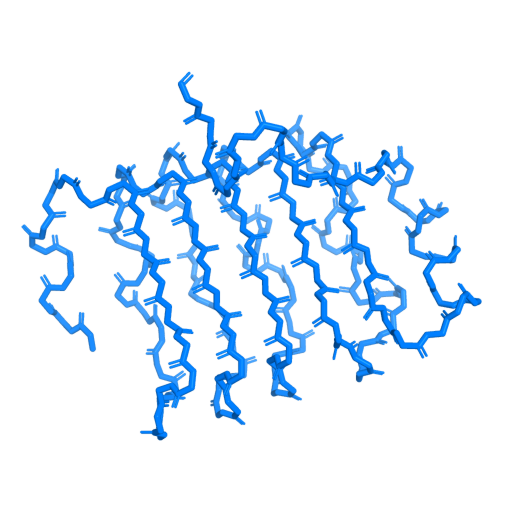C . LYS A 1 105 ? -6.399 6.305 -8.078 1.00 96.94 105 LYS A C 1
ATOM 858 O O . LYS A 1 105 ? -6.324 6.965 -9.108 1.00 96.94 105 LYS A O 1
ATOM 863 N N . GLY A 1 106 ? -5.319 5.892 -7.412 1.00 96.88 106 GLY A N 1
ATOM 864 C CA . GLY A 1 106 ? -3.954 6.147 -7.875 1.00 96.88 106 GLY A CA 1
ATOM 865 C C . GLY A 1 106 ? -2.908 5.258 -7.206 1.00 96.88 106 GLY A C 1
ATOM 866 O O . GLY A 1 106 ? -3.046 4.892 -6.034 1.00 96.88 106 GLY A O 1
ATOM 867 N N . VAL A 1 107 ? -1.854 4.913 -7.948 1.00 98.00 107 VAL A N 1
ATOM 868 C CA . VAL A 1 107 ? -0.750 4.069 -7.467 1.00 98.00 107 VAL A CA 1
ATOM 869 C C . VAL A 1 107 ? 0.585 4.566 -8.005 1.00 98.00 107 VAL A C 1
ATOM 871 O O . VAL A 1 107 ? 0.738 4.736 -9.208 1.00 98.00 107 VAL A O 1
ATOM 874 N N . THR A 1 108 ? 1.582 4.704 -7.131 1.00 97.44 108 THR A N 1
ATOM 875 C CA . THR A 1 108 ? 2.952 5.078 -7.532 1.00 97.44 108 THR A CA 1
ATOM 876 C C . THR A 1 108 ? 3.909 3.923 -7.272 1.00 97.44 108 THR A C 1
ATOM 878 O O . THR A 1 108 ? 4.136 3.526 -6.126 1.00 97.44 108 THR A O 1
ATOM 881 N N . ALA A 1 109 ? 4.456 3.356 -8.348 1.00 97.56 109 ALA A N 1
ATOM 882 C CA . ALA A 1 109 ? 5.185 2.089 -8.340 1.00 97.56 109 ALA A CA 1
ATOM 883 C C . ALA A 1 109 ? 6.703 2.289 -8.517 1.00 97.56 109 ALA A C 1
ATOM 885 O O . ALA A 1 109 ? 7.263 2.079 -9.592 1.00 97.56 109 ALA A O 1
ATOM 886 N N . GLY A 1 110 ? 7.398 2.658 -7.439 1.00 98.06 110 GLY A N 1
ATOM 887 C CA . GLY A 1 110 ? 8.853 2.841 -7.388 1.00 98.06 110 GLY A CA 1
ATOM 888 C C . GLY A 1 110 ? 9.642 1.525 -7.396 1.00 98.06 110 GLY A C 1
ATOM 889 O O . GLY A 1 110 ? 10.362 1.217 -6.446 1.00 98.06 110 GLY A O 1
ATOM 890 N N . LEU A 1 111 ? 9.543 0.744 -8.477 1.00 98.44 111 LEU A N 1
ATOM 891 C CA . LEU A 1 111 ? 10.079 -0.627 -8.566 1.00 98.44 111 LEU A CA 1
ATOM 892 C C . LEU A 1 111 ? 11.586 -0.704 -8.899 1.00 98.44 111 LEU A C 1
ATOM 894 O O . LEU A 1 111 ? 12.133 -1.792 -9.118 1.00 98.44 111 LEU A O 1
ATOM 898 N N . GLY A 1 112 ? 12.276 0.439 -8.932 1.00 97.56 112 GLY A N 1
ATOM 899 C CA . GLY A 1 112 ? 13.736 0.541 -9.049 1.00 97.56 112 GLY A CA 1
ATOM 900 C C . GLY A 1 112 ? 14.300 0.786 -10.451 1.00 97.56 112 GLY A C 1
ATOM 901 O O . GLY A 1 112 ? 15.517 0.872 -10.585 1.00 97.56 112 GLY A O 1
ATOM 902 N N . SER A 1 113 ? 13.467 0.900 -11.490 1.00 98.25 113 SER A N 1
ATOM 903 C CA . SER A 1 113 ? 13.908 1.281 -12.843 1.00 98.25 113 SER A CA 1
ATOM 904 C C . SER A 1 113 ? 12.717 1.703 -13.701 1.00 98.25 113 SER A C 1
ATOM 906 O O . SER A 1 113 ? 11.711 0.994 -13.667 1.00 98.25 113 SER A O 1
ATOM 908 N N . LYS A 1 114 ? 12.861 2.739 -14.544 1.00 98.12 114 LYS A N 1
ATOM 909 C CA . LYS A 1 114 ? 11.777 3.266 -15.401 1.00 98.12 114 LYS A CA 1
ATOM 910 C C . LYS A 1 114 ? 10.983 2.158 -16.116 1.00 98.12 114 LYS A C 1
ATOM 912 O O . LYS A 1 114 ? 9.789 2.040 -15.909 1.00 98.12 114 LYS A O 1
ATOM 917 N N . ARG A 1 115 ? 11.664 1.232 -16.806 1.00 98.62 115 ARG A N 1
ATOM 918 C CA . ARG A 1 115 ? 11.046 0.086 -17.515 1.00 98.62 115 ARG A CA 1
ATOM 919 C C . ARG A 1 115 ? 10.108 -0.784 -16.656 1.00 98.62 115 ARG A C 1
ATOM 921 O O . ARG A 1 115 ? 9.217 -1.428 -17.199 1.00 98.62 115 ARG A O 1
ATOM 928 N N . LYS A 1 116 ? 10.329 -0.876 -15.339 1.00 98.62 116 LYS A N 1
ATOM 929 C CA . LYS A 1 116 ? 9.405 -1.574 -14.430 1.00 98.62 116 LYS A CA 1
ATOM 930 C C . LYS A 1 116 ? 8.240 -0.678 -14.009 1.00 98.62 116 LYS A C 1
ATOM 932 O O . LYS A 1 116 ? 7.135 -1.192 -13.910 1.00 98.62 116 LYS A O 1
ATOM 937 N N . ASN A 1 117 ? 8.494 0.602 -13.742 1.00 98.56 117 ASN A N 1
ATOM 938 C CA . ASN A 1 117 ? 7.463 1.572 -13.377 1.00 98.56 117 ASN A CA 1
ATOM 939 C C . ASN A 1 117 ? 6.439 1.690 -14.524 1.00 98.56 117 ASN A C 1
ATOM 941 O O . ASN A 1 117 ? 5.285 1.326 -14.327 1.00 98.56 117 ASN A O 1
ATOM 945 N N . ASP A 1 118 ? 6.908 1.949 -15.751 1.00 98.50 118 ASP A N 1
ATOM 946 C CA . ASP A 1 118 ? 6.103 2.002 -16.985 1.00 98.50 118 ASP A CA 1
ATOM 947 C C . ASP A 1 118 ? 5.215 0.753 -17.164 1.00 98.50 118 ASP A C 1
ATOM 949 O O . ASP A 1 118 ? 4.057 0.817 -17.573 1.00 98.50 118 ASP A O 1
ATOM 953 N N . ALA A 1 119 ? 5.764 -0.424 -16.843 1.00 98.75 119 ALA A N 1
ATOM 954 C CA . ALA A 1 119 ? 5.070 -1.706 -16.949 1.00 98.75 119 ALA A CA 1
ATOM 955 C C . ALA A 1 119 ? 4.116 -1.998 -15.773 1.00 98.75 119 ALA A C 1
ATOM 957 O O . ALA A 1 119 ? 3.286 -2.901 -15.879 1.00 98.75 119 ALA A O 1
ATOM 958 N N . ALA A 1 120 ? 4.235 -1.276 -14.657 1.00 98.62 120 ALA A N 1
ATOM 959 C CA . ALA A 1 120 ? 3.276 -1.283 -13.557 1.00 98.62 120 ALA A CA 1
ATOM 960 C C . ALA A 1 120 ? 2.137 -0.286 -13.819 1.00 98.62 120 ALA A C 1
ATOM 962 O O . ALA A 1 120 ? 0.976 -0.651 -13.663 1.00 98.62 120 ALA A O 1
ATOM 963 N N . GLU A 1 121 ? 2.452 0.914 -14.309 1.00 98.25 121 GLU A N 1
ATOM 964 C CA . GLU A 1 121 ? 1.484 1.911 -14.790 1.00 98.25 121 GLU A CA 1
ATOM 965 C C . GLU A 1 121 ? 0.561 1.295 -15.857 1.00 98.25 121 GLU A C 1
ATOM 967 O O . GLU A 1 121 ? -0.660 1.283 -15.698 1.00 98.25 121 GLU A O 1
ATOM 972 N N . ALA A 1 122 ? 1.135 0.656 -16.885 1.00 98.44 122 ALA A N 1
ATOM 973 C CA . ALA A 1 122 ? 0.380 -0.024 -17.942 1.00 98.44 122 ALA A CA 1
ATOM 974 C C . ALA A 1 122 ? -0.424 -1.256 -17.466 1.00 98.44 122 ALA A C 1
ATOM 976 O O . ALA A 1 122 ? -1.407 -1.632 -18.106 1.00 98.44 122 ALA A O 1
ATOM 977 N N . LEU A 1 123 ? -0.022 -1.896 -16.359 1.00 98.69 123 LEU A N 1
ATOM 978 C CA . LEU A 1 123 ? -0.768 -3.006 -15.749 1.00 98.69 123 LEU A CA 1
ATOM 979 C C . LEU A 1 123 ? -1.973 -2.509 -14.940 1.00 98.69 123 LEU A C 1
ATOM 981 O O . LEU A 1 123 ? -3.010 -3.168 -14.933 1.00 98.69 123 LEU A O 1
ATOM 985 N N . LEU A 1 124 ? -1.816 -1.391 -14.228 1.00 98.25 124 LEU A N 1
ATOM 986 C CA . LEU A 1 124 ? -2.818 -0.866 -13.301 1.00 98.25 124 LEU A CA 1
ATOM 987 C C . LEU A 1 124 ? -3.828 0.060 -13.980 1.00 98.25 124 LEU A C 1
ATOM 989 O O . LEU A 1 124 ? -4.983 0.076 -13.572 1.00 98.25 124 LEU A O 1
ATOM 993 N N . GLN A 1 125 ? -3.402 0.806 -15.006 1.00 97.88 125 GLN A N 1
ATOM 994 C CA . GLN A 1 125 ? -4.210 1.811 -15.715 1.00 97.88 125 GLN A CA 1
ATOM 995 C C . GLN A 1 125 ? -4.777 2.900 -14.781 1.00 97.88 125 GLN A C 1
ATOM 997 O O . GLN A 1 125 ? -5.841 3.466 -15.022 1.00 97.88 125 GLN A O 1
ATOM 1002 N N . LEU A 1 126 ? -4.029 3.204 -13.716 1.00 96.50 126 LEU A N 1
ATOM 1003 C CA . LEU A 1 126 ? -4.309 4.254 -12.738 1.00 96.50 126 LEU A CA 1
ATOM 1004 C C . LEU A 1 126 ? -3.243 5.358 -12.83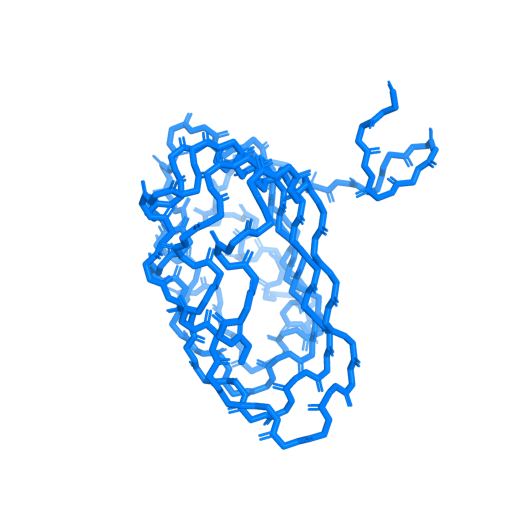3 1.00 96.50 126 LEU A C 1
ATOM 1006 O O . LEU A 1 126 ? -2.097 5.054 -13.175 1.00 96.50 126 LEU A O 1
ATOM 1010 N N . PRO A 1 12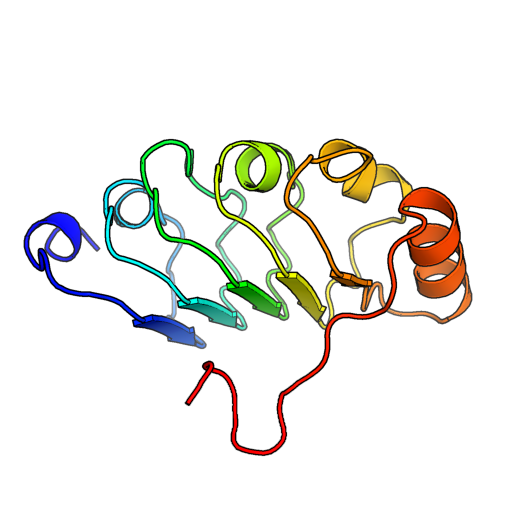7 ? -3.579 6.621 -12.515 1.00 95.69 127 PRO A N 1
ATOM 1011 C CA . PRO A 1 127 ? -2.592 7.690 -12.394 1.00 95.69 127 PRO A CA 1
ATOM 1012 C C . PRO A 1 127 ? -1.643 7.449 -11.210 1.00 95.69 127 PRO A C 1
ATOM 1014 O O . PRO A 1 127 ? -1.965 6.712 -10.271 1.00 95.69 127 PRO A O 1
ATOM 1017 N N . GLU A 1 128 ? -0.496 8.132 -11.213 1.00 93.69 128 GLU A N 1
ATOM 1018 C CA . GLU A 1 128 ? 0.356 8.211 -10.025 1.00 93.69 128 GLU A CA 1
ATOM 1019 C C . GLU A 1 128 ? -0.421 8.818 -8.846 1.00 93.69 128 GLU A C 1
ATOM 1021 O O . GLU A 1 128 ? -1.128 9.819 -8.980 1.00 93.69 128 GLU A O 1
ATOM 1026 N N . ALA A 1 129 ? -0.257 8.230 -7.662 1.00 91.94 129 ALA A N 1
ATOM 1027 C CA . ALA A 1 129 ? -0.633 8.885 -6.418 1.00 91.94 129 ALA A CA 1
ATOM 1028 C C . ALA A 1 129 ? 0.441 9.916 -6.031 1.00 91.94 129 ALA A C 1
ATOM 1030 O O . ALA A 1 129 ? 1.644 9.679 -6.160 1.00 91.94 129 ALA A O 1
ATOM 1031 N N . THR A 1 130 ? 0.010 11.068 -5.526 1.00 79.25 130 THR A N 1
ATOM 1032 C CA . THR A 1 130 ? 0.879 12.216 -5.248 1.00 79.25 130 THR A CA 1
ATOM 1033 C C . THR A 1 130 ? 0.883 12.580 -3.764 1.00 79.25 130 THR A C 1
ATOM 1035 O O . THR A 1 130 ? -0.107 12.383 -3.053 1.00 79.25 130 THR A O 1
ATOM 1038 N N . TRP A 1 131 ? 1.984 13.178 -3.293 1.00 66.12 131 TRP A N 1
ATOM 1039 C CA . TRP A 1 131 ? 1.910 14.041 -2.111 1.00 66.12 131 TRP A CA 1
ATOM 1040 C C . TRP A 1 131 ? 0.927 15.172 -2.406 1.00 66.12 131 TRP A C 1
ATOM 1042 O O . TRP A 1 131 ? 0.950 15.741 -3.500 1.00 66.12 131 TRP A O 1
ATOM 1052 N N . LEU A 1 132 ? 0.094 15.532 -1.434 1.00 56.75 132 LEU A N 1
ATOM 1053 C CA . LEU A 1 132 ? -0.696 16.750 -1.548 1.00 56.75 132 LEU A CA 1
ATOM 1054 C C . LEU A 1 132 ? 0.141 17.954 -1.112 1.00 56.75 132 LEU A C 1
ATOM 1056 O O . LEU A 1 132 ? 0.976 17.860 -0.209 1.00 56.75 132 LEU A O 1
ATOM 1060 N N . ASN A 1 133 ? -0.121 19.107 -1.724 1.00 41.41 133 ASN A N 1
ATOM 1061 C CA . ASN A 1 133 ? 0.440 20.386 -1.293 1.00 41.41 133 ASN A CA 1
ATOM 1062 C C . ASN A 1 133 ? -0.138 20.743 0.087 1.00 41.41 133 ASN A C 1
ATOM 1064 O O . ASN A 1 133 ? -1.241 21.271 0.184 1.00 41.41 133 ASN A O 1
ATOM 1068 N N . GLY A 1 134 ? 0.595 20.391 1.143 1.00 50.12 134 GLY A N 1
ATOM 1069 C CA . GLY A 1 134 ? 0.137 20.439 2.537 1.00 50.12 134 GLY A CA 1
ATOM 1070 C C . GLY A 1 134 ? 0.625 19.240 3.356 1.00 50.12 134 GLY A C 1
ATOM 1071 O O . GLY A 1 134 ? 0.865 19.377 4.552 1.00 50.12 134 GLY A O 1
ATOM 1072 N N . GLY A 1 135 ? 0.875 18.095 2.707 1.00 59.16 135 GLY A N 1
ATOM 1073 C CA . GLY A 1 135 ? 1.590 16.970 3.300 1.00 59.16 135 GLY A CA 1
ATOM 1074 C C . GLY A 1 135 ? 1.008 15.591 2.996 1.00 59.16 135 GLY A C 1
ATOM 1075 O O . GLY A 1 135 ? 0.428 15.322 1.944 1.00 59.16 135 GLY A O 1
ATOM 1076 N N . TRP A 1 136 ? 1.233 14.699 3.960 1.00 64.81 136 TRP A N 1
ATOM 1077 C CA . TRP A 1 136 ? 0.997 13.255 3.886 1.00 64.81 136 TRP A CA 1
ATOM 1078 C C . TRP A 1 136 ? -0.351 12.798 4.469 1.00 64.81 136 TRP A C 1
ATOM 1080 O O . TRP A 1 136 ? -0.550 11.624 4.780 1.00 64.81 136 TRP A O 1
ATOM 1090 N N . ARG A 1 137 ? -1.283 13.743 4.606 1.00 60.12 137 ARG A N 1
ATOM 1091 C CA . ARG A 1 137 ? -2.685 13.571 5.007 1.00 60.12 137 ARG A CA 1
ATOM 1092 C C . ARG A 1 137 ? -3.517 14.575 4.202 1.00 60.12 137 ARG A C 1
ATOM 1094 O O . ARG A 1 137 ? -2.980 15.604 3.794 1.00 60.12 137 ARG A O 1
ATOM 1101 N N . GLU A 1 138 ? -4.793 14.291 3.968 1.00 56.47 138 GLU A N 1
ATOM 1102 C CA . GLU A 1 138 ? -5.740 15.344 3.572 1.00 56.47 138 GLU A CA 1
ATOM 1103 C C . GLU A 1 138 ? -5.914 16.311 4.759 1.00 56.47 138 GLU A C 1
ATOM 1105 O O . GLU A 1 138 ? -5.814 15.885 5.915 1.00 56.47 138 GLU A O 1
ATOM 1110 N N . VAL A 1 139 ? -6.076 17.603 4.453 1.00 46.28 139 VAL A N 1
ATOM 1111 C CA . VAL A 1 139 ? -6.104 18.726 5.412 1.00 46.28 139 VAL A CA 1
ATOM 1112 C C . VAL A 1 139 ? -7.538 19.196 5.618 1.00 46.28 139 VAL A C 1
ATOM 1114 O O . VAL A 1 139 ? -8.219 19.366 4.583 1.00 46.28 139 VAL A O 1
#

Secondary structure (DSSP, 8-state):
-TTGGG-TT--EEEEES-TT----GGGTT-TT--EEEEE--TT---PPP-TT-TT--EEEEES-TT----GGGGG-TT--EEEEET-TT--GGGGGGGTT-TT--EEEE--SSHHHHHHHHHHH--PPP--BTTBSS--

pLDDT: mean 93.9, std 10.58, range [41.41, 98.75]

Radius of gyration: 14.19 Å; chains: 1; bounding box: 28×31×41 Å

Foldseek 3Di:
DVCLLVCQQAQEDADEPPPPDADPQSQLRRLNHQYYHAELPQNHQDHHQNLNNQNHAEYEHYNNQNHQAPLSVLNNLNHAEYEYANLQVYALVSCLSQACSPRHAAYQHNNPDPVRRVSNCVRRVHHHDDADPVGRDDD